Protein AF-A0A0H3KVM3-F1 (afdb_monomer_lite)

pLDDT: mean 87.11, std 9.15, range [43.12, 93.94]

Foldseek 3Di:
DQALVNLQVVVVWDQWDADPVRDIDGLDPPDIDDDDPDDPVVVQVSSQVSCCVRVVDRDDDDDDDPVVSVVVVVVVVD

Structure (mmCIF, N/CA/C/O backbone):
data_AF-A0A0H3KVM3-F1
#
_entry.id   AF-A0A0H3KVM3-F1
#
loop_
_atom_site.group_PDB
_atom_site.id
_atom_site.type_symbol
_atom_site.label_atom_id
_atom_site.label_alt_id
_atom_site.label_comp_id
_atom_site.label_asym_id
_atom_site.label_entity_id
_atom_site.label_seq_id
_atom_site.pdbx_PDB_ins_code
_atom_site.Cartn_x
_atom_site.Cartn_y
_atom_site.Cartn_z
_atom_site.occupancy
_atom_site.B_iso_or_equiv
_atom_site.auth_seq_id
_atom_site.auth_comp_id
_atom_site.auth_asym_id
_atom_site.auth_atom_id
_atom_site.pdbx_PDB_model_num
ATOM 1 N N . MET A 1 1 ? -2.130 12.250 19.026 1.00 54.78 1 MET A N 1
ATOM 2 C CA . MET A 1 1 ? -2.623 12.336 17.640 1.00 54.78 1 MET A CA 1
ATOM 3 C C . MET A 1 1 ? -1.929 11.235 16.863 1.00 54.78 1 MET A C 1
ATOM 5 O O . MET A 1 1 ? -0.712 11.293 16.730 1.00 54.78 1 MET A O 1
ATOM 9 N N . LEU A 1 2 ? -2.653 10.178 16.498 1.00 66.00 2 LEU A N 1
ATOM 10 C CA . LEU A 1 2 ? -2.098 9.120 15.658 1.00 66.00 2 LEU A CA 1
ATOM 11 C C . LEU A 1 2 ? -2.009 9.691 14.238 1.00 66.00 2 LEU A C 1
ATOM 13 O O . LEU A 1 2 ? -2.988 10.237 13.747 1.00 66.00 2 LEU A O 1
ATOM 17 N N . THR A 1 3 ? -0.842 9.653 13.604 1.00 86.12 3 THR A N 1
ATOM 18 C CA . THR A 1 3 ? -0.728 10.051 12.195 1.00 86.12 3 THR A CA 1
ATOM 19 C C . THR A 1 3 ? -1.047 8.849 11.314 1.00 86.12 3 THR A C 1
ATOM 21 O O . THR A 1 3 ? -0.775 7.714 11.709 1.00 86.12 3 THR A O 1
ATOM 24 N N . LEU A 1 4 ? -1.582 9.080 10.110 1.00 86.44 4 LEU A N 1
ATOM 25 C CA . LEU A 1 4 ? -1.852 8.008 9.143 1.00 86.44 4 LEU A CA 1
ATOM 26 C C . LEU A 1 4 ? -0.602 7.152 8.900 1.00 86.44 4 LEU A C 1
ATOM 28 O O . LEU A 1 4 ? -0.663 5.930 8.976 1.00 86.44 4 LEU A O 1
ATOM 32 N N . THR A 1 5 ? 0.553 7.797 8.720 1.00 88.56 5 THR A N 1
ATOM 33 C CA . THR A 1 5 ? 1.850 7.118 8.611 1.00 88.56 5 THR A CA 1
ATOM 34 C C . THR A 1 5 ? 2.139 6.243 9.826 1.00 88.56 5 THR A C 1
ATOM 36 O O . THR A 1 5 ? 2.515 5.093 9.657 1.00 88.56 5 THR A O 1
ATOM 39 N N . GLY A 1 6 ? 1.924 6.738 11.049 1.00 88.81 6 GLY A N 1
ATOM 40 C CA . GLY A 1 6 ? 2.139 5.950 12.264 1.00 88.81 6 GLY A CA 1
ATOM 41 C C . GLY A 1 6 ? 1.236 4.716 12.342 1.00 88.81 6 GLY A C 1
ATOM 42 O O . GLY A 1 6 ? 1.716 3.628 12.658 1.00 88.81 6 GLY A O 1
ATOM 43 N N . ALA A 1 7 ? -0.047 4.867 12.004 1.00 88.75 7 ALA A N 1
ATOM 44 C CA . ALA A 1 7 ? -1.002 3.761 11.963 1.00 88.75 7 ALA A CA 1
ATOM 45 C C . ALA A 1 7 ? -0.593 2.700 10.929 1.00 88.75 7 ALA A C 1
ATOM 47 O O . ALA A 1 7 ? -0.529 1.513 11.247 1.00 88.75 7 ALA A O 1
ATOM 48 N N . MET A 1 8 ? -0.224 3.127 9.721 1.00 91.19 8 MET A N 1
ATOM 49 C CA . MET A 1 8 ? 0.192 2.227 8.645 1.00 91.19 8 MET A CA 1
ATOM 50 C C . MET A 1 8 ? 1.516 1.527 8.968 1.00 91.19 8 MET A C 1
ATOM 52 O O . MET A 1 8 ? 1.599 0.304 8.866 1.00 91.19 8 MET A O 1
ATOM 56 N N . THR A 1 9 ? 2.521 2.247 9.475 1.00 89.81 9 THR A N 1
ATOM 57 C CA . THR A 1 9 ? 3.785 1.639 9.919 1.00 89.81 9 THR A CA 1
ATOM 58 C C . THR A 1 9 ? 3.556 0.610 11.028 1.00 89.81 9 THR A C 1
ATOM 60 O O . THR A 1 9 ? 4.176 -0.451 11.020 1.00 89.81 9 THR A O 1
ATOM 63 N N . SER A 1 10 ? 2.624 0.866 11.955 1.00 88.88 10 SER A N 1
ATOM 64 C CA . SER A 1 10 ? 2.258 -0.112 12.992 1.00 88.88 10 SER A CA 1
ATOM 65 C C . SER A 1 10 ? 1.583 -1.370 12.430 1.00 88.88 10 SER A C 1
ATOM 67 O O . SER A 1 10 ? 1.746 -2.454 12.984 1.00 88.88 10 SER A O 1
ATOM 69 N N . GLY A 1 11 ? 0.884 -1.240 11.298 1.00 87.69 11 GLY A N 1
ATOM 70 C CA . GLY A 1 11 ? 0.294 -2.347 10.545 1.00 87.69 11 GLY A CA 1
ATOM 71 C C . GLY A 1 11 ? 1.285 -3.107 9.657 1.00 87.69 11 GLY A C 1
ATOM 72 O O . GLY A 1 11 ? 0.867 -4.013 8.942 1.00 87.69 11 GLY A O 1
ATOM 73 N N . GLY A 1 12 ? 2.574 -2.748 9.683 1.00 90.31 12 GLY A N 1
ATOM 74 C CA . GLY A 1 12 ? 3.625 -3.374 8.876 1.00 90.31 12 GLY A CA 1
ATOM 75 C C . GLY A 1 12 ? 3.774 -2.797 7.468 1.00 90.31 12 GLY A C 1
ATOM 76 O O . GLY A 1 12 ? 4.504 -3.360 6.655 1.00 90.31 12 GLY A O 1
ATOM 77 N N . PHE A 1 13 ? 3.104 -1.685 7.169 1.00 92.81 13 PHE A N 1
ATOM 78 C CA . PHE A 1 13 ? 3.266 -0.996 5.897 1.00 92.81 13 PHE A CA 1
ATOM 79 C C . PHE A 1 13 ? 4.518 -0.115 5.898 1.00 92.81 13 PHE A C 1
ATOM 81 O O . PHE A 1 13 ? 4.990 0.351 6.934 1.00 92.81 13 PHE A O 1
ATOM 88 N N . SER A 1 14 ? 5.029 0.155 4.703 1.00 92.69 14 SER A N 1
ATOM 89 C CA . SER A 1 14 ? 6.195 0.994 4.457 1.00 92.69 14 SER A CA 1
ATOM 90 C C . SER A 1 14 ? 5.881 2.034 3.381 1.00 92.69 14 SER A C 1
ATOM 92 O O . SER A 1 14 ? 5.072 1.794 2.488 1.00 92.69 14 SER A O 1
ATOM 94 N N . THR A 1 15 ? 6.538 3.190 3.435 1.00 91.88 15 THR A N 1
ATOM 95 C CA . THR A 1 15 ? 6.507 4.207 2.363 1.00 91.88 15 THR A CA 1
ATOM 96 C C . THR A 1 15 ? 7.434 3.855 1.197 1.00 91.88 15 THR A C 1
ATOM 98 O O . THR A 1 15 ? 7.484 4.567 0.195 1.00 91.88 15 THR A O 1
ATOM 101 N N . THR A 1 16 ? 8.174 2.754 1.330 1.00 91.88 16 THR A N 1
ATOM 102 C CA . THR A 1 16 ? 9.095 2.223 0.327 1.00 91.88 16 THR A CA 1
ATOM 103 C C . THR A 1 16 ? 8.852 0.727 0.166 1.00 91.88 16 THR A C 1
ATOM 105 O O . THR A 1 16 ? 8.816 -0.001 1.162 1.00 91.88 16 THR A O 1
ATOM 108 N N . LEU A 1 17 ? 8.728 0.259 -1.074 1.00 93.00 17 LEU A N 1
ATOM 109 C CA . LEU A 1 17 ? 8.651 -1.163 -1.411 1.00 93.00 17 LEU A CA 1
ATOM 110 C C . LEU A 1 17 ? 9.807 -1.567 -2.318 1.00 93.00 17 LEU A C 1
ATOM 112 O O . LEU A 1 17 ? 10.275 -0.772 -3.125 1.00 93.00 17 LEU A O 1
ATOM 116 N N . MET A 1 18 ? 10.259 -2.812 -2.193 1.00 91.50 18 MET A N 1
ATOM 117 C CA . MET A 1 18 ? 11.231 -3.385 -3.121 1.00 91.50 18 MET A CA 1
ATOM 118 C C . MET A 1 18 ? 10.500 -4.026 -4.298 1.00 91.50 18 MET A C 1
ATOM 120 O O . MET A 1 18 ? 9.513 -4.736 -4.095 1.00 91.50 18 MET A O 1
ATOM 124 N N . ASP A 1 19 ? 10.987 -3.784 -5.514 1.00 88.06 19 ASP A N 1
ATOM 125 C CA . ASP A 1 19 ? 10.562 -4.558 -6.679 1.00 88.06 19 ASP A CA 1
ATOM 126 C C . ASP A 1 19 ? 11.147 -5.983 -6.653 1.00 88.06 19 ASP A C 1
ATOM 128 O O . ASP A 1 19 ? 11.995 -6.324 -5.827 1.00 88.06 19 ASP A O 1
ATOM 132 N N . ASP A 1 20 ? 10.709 -6.824 -7.591 1.00 86.62 20 ASP A N 1
ATOM 133 C CA . ASP A 1 20 ? 11.189 -8.208 -7.741 1.00 86.62 20 ASP A CA 1
ATOM 134 C C . ASP A 1 20 ? 12.705 -8.304 -8.026 1.00 86.62 20 ASP A C 1
ATOM 136 O O . ASP A 1 20 ? 13.341 -9.321 -7.765 1.00 86.62 20 ASP A O 1
ATOM 140 N N . LYS A 1 21 ? 13.322 -7.217 -8.506 1.00 87.44 21 LYS A N 1
ATOM 141 C CA . LYS A 1 21 ? 14.766 -7.119 -8.762 1.00 87.44 21 LYS A CA 1
ATOM 142 C C . LYS A 1 21 ? 15.547 -6.614 -7.542 1.00 87.44 21 LYS A C 1
ATOM 144 O O . LYS A 1 21 ? 16.769 -6.494 -7.622 1.00 87.44 21 LYS A O 1
ATOM 149 N N . GLY A 1 22 ? 14.869 -6.327 -6.429 1.00 87.44 22 GLY A N 1
ATOM 150 C CA . GLY A 1 22 ? 15.461 -5.812 -5.199 1.00 87.44 22 GLY A CA 1
ATOM 151 C C . GLY A 1 22 ? 15.734 -4.306 -5.203 1.00 87.44 22 GLY A C 1
ATOM 152 O O . GLY A 1 22 ? 16.439 -3.831 -4.312 1.00 87.44 22 GLY A O 1
ATOM 153 N N . ASN A 1 23 ? 15.206 -3.539 -6.164 1.00 90.50 23 ASN A N 1
ATOM 154 C CA . ASN A 1 23 ? 15.354 -2.082 -6.145 1.00 90.50 23 ASN A CA 1
ATOM 155 C C . ASN A 1 23 ? 14.289 -1.455 -5.237 1.00 90.50 23 ASN A C 1
ATOM 157 O O . ASN A 1 23 ? 13.106 -1.775 -5.385 1.00 90.50 23 ASN A O 1
ATOM 161 N N . PRO A 1 24 ? 14.671 -0.556 -4.314 1.00 90.56 24 PRO A N 1
ATOM 162 C CA . PRO A 1 24 ? 13.714 0.185 -3.507 1.00 90.56 24 PRO A CA 1
ATOM 163 C C . PRO A 1 24 ? 13.017 1.267 -4.341 1.00 90.56 24 PRO A C 1
ATOM 165 O O . PRO A 1 24 ? 13.669 2.031 -5.049 1.00 90.56 24 PRO A O 1
ATOM 168 N N . HIS A 1 25 ? 11.699 1.368 -4.18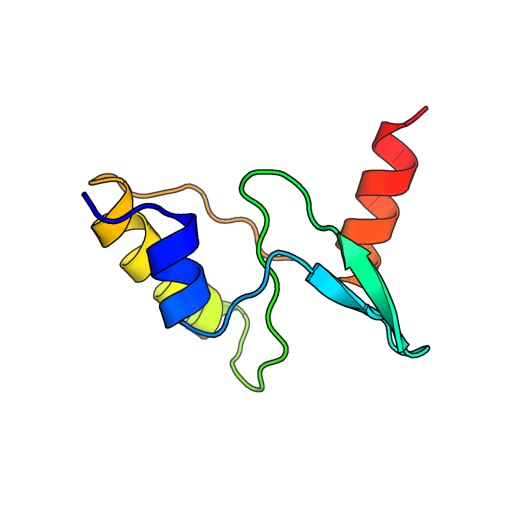8 1.00 90.94 25 HIS A N 1
ATOM 169 C CA . HIS A 1 25 ? 10.850 2.388 -4.800 1.00 90.94 25 HIS A CA 1
ATOM 170 C C . HIS A 1 25 ? 10.075 3.144 -3.727 1.00 90.94 25 HIS A C 1
ATOM 172 O O . HIS A 1 25 ? 9.398 2.535 -2.895 1.00 90.94 25 HIS A O 1
ATOM 178 N N . GLU A 1 26 ? 10.168 4.471 -3.744 1.00 91.88 26 GLU A N 1
ATOM 179 C CA . GLU A 1 26 ? 9.376 5.340 -2.874 1.00 91.88 26 GLU A CA 1
ATOM 180 C C . GLU A 1 26 ? 7.960 5.514 -3.429 1.00 91.88 26 GLU A C 1
ATOM 182 O O . GLU A 1 26 ? 7.772 5.776 -4.61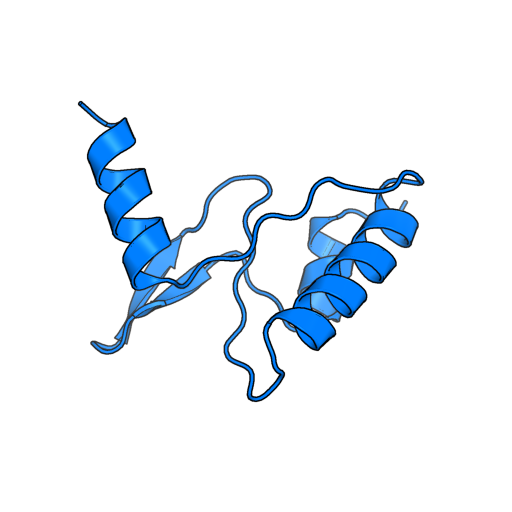5 1.00 91.88 26 GLU A O 1
ATOM 187 N N . LEU A 1 27 ? 6.958 5.378 -2.561 1.00 88.44 27 LEU A N 1
ATOM 188 C CA . LEU A 1 27 ? 5.546 5.410 -2.953 1.00 88.44 27 LEU A CA 1
ATOM 189 C C . LEU A 1 27 ? 4.937 6.821 -2.887 1.00 88.44 27 LEU A C 1
ATOM 191 O O . LEU A 1 27 ? 3.866 7.068 -3.436 1.00 88.44 27 LEU A O 1
ATOM 195 N N . GLY A 1 28 ? 5.616 7.766 -2.235 1.00 84.50 28 GLY A N 1
ATOM 196 C CA . GLY A 1 28 ? 5.157 9.147 -2.109 1.00 84.50 28 GLY A CA 1
ATOM 197 C C . GLY A 1 28 ? 4.130 9.370 -0.993 1.00 84.50 28 GLY A C 1
ATOM 198 O O . GLY A 1 28 ? 3.969 8.570 -0.071 1.00 84.50 28 GLY A O 1
ATOM 199 N N . THR A 1 29 ? 3.472 10.528 -1.025 1.00 82.88 29 THR A N 1
ATOM 200 C CA . THR A 1 29 ? 2.563 10.970 0.042 1.00 82.88 29 THR A CA 1
ATOM 201 C C . THR A 1 29 ? 1.247 10.196 0.018 1.00 82.88 29 THR A C 1
ATOM 203 O O . THR A 1 29 ? 0.644 10.044 -1.036 1.00 82.88 29 THR A O 1
ATOM 206 N N . ASN A 1 30 ? 0.773 9.768 1.194 1.00 85.62 30 ASN A N 1
ATOM 207 C CA . ASN A 1 30 ? -0.458 8.980 1.379 1.00 85.62 30 ASN A CA 1
ATOM 208 C C . ASN A 1 30 ? -0.472 7.615 0.668 1.00 85.62 30 ASN A C 1
ATOM 210 O O . ASN A 1 30 ? -1.515 6.968 0.620 1.00 85.62 30 ASN A O 1
ATOM 214 N N . SER A 1 31 ? 0.681 7.153 0.188 1.00 90.94 31 SER A N 1
ATOM 215 C CA . SER A 1 31 ? 0.842 5.844 -0.434 1.00 90.94 31 SER A CA 1
ATOM 216 C C . SER A 1 31 ? 1.682 4.951 0.466 1.00 90.94 31 SER A C 1
ATOM 218 O O . SER A 1 31 ? 2.744 5.340 0.954 1.00 90.94 31 SER A O 1
ATOM 220 N N . PHE A 1 32 ? 1.201 3.733 0.677 1.00 92.81 32 PHE A N 1
ATOM 221 C CA . PHE A 1 32 ? 1.819 2.764 1.567 1.00 92.81 32 PHE A CA 1
ATOM 222 C C . PHE A 1 32 ? 1.817 1.398 0.907 1.00 92.81 32 PHE A C 1
ATOM 224 O O . PHE A 1 32 ? 0.885 1.041 0.189 1.00 92.81 32 PHE A O 1
ATOM 231 N N . GLY A 1 33 ? 2.860 0.627 1.169 1.00 92.81 33 GLY A N 1
ATOM 232 C CA . GLY A 1 33 ? 3.058 -0.672 0.565 1.00 92.81 33 GLY A CA 1
ATOM 233 C C . GLY A 1 33 ? 3.392 -1.734 1.593 1.00 92.81 33 GLY A C 1
ATOM 234 O O . GLY A 1 33 ? 4.028 -1.460 2.610 1.00 92.81 33 GLY A O 1
ATOM 235 N N . ILE A 1 34 ? 2.956 -2.959 1.322 1.00 93.94 34 ILE A N 1
ATOM 236 C CA . ILE A 1 34 ? 3.220 -4.123 2.162 1.00 93.94 34 ILE A CA 1
ATOM 237 C C . ILE A 1 34 ? 3.360 -5.365 1.284 1.00 93.94 34 ILE A C 1
ATOM 239 O O . ILE A 1 34 ? 2.650 -5.520 0.291 1.00 93.94 34 ILE A O 1
ATOM 243 N N . VAL A 1 35 ? 4.267 -6.262 1.665 1.00 91.62 35 VAL A N 1
ATOM 244 C CA . VAL A 1 35 ? 4.324 -7.619 1.117 1.00 91.62 35 VAL A CA 1
ATOM 245 C C . VAL A 1 35 ? 3.552 -8.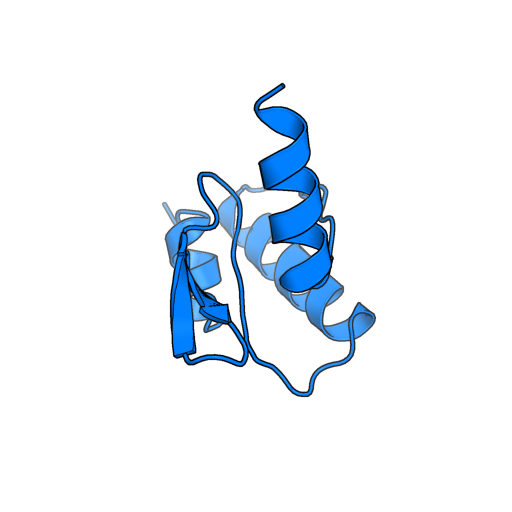515 2.075 1.00 91.62 35 VAL A C 1
ATOM 247 O O . VAL A 1 35 ? 3.948 -8.682 3.226 1.00 91.62 35 VAL A O 1
ATOM 250 N N . THR A 1 36 ? 2.425 -9.056 1.624 1.00 90.50 36 THR A N 1
ATOM 251 C CA . THR A 1 36 ? 1.522 -9.844 2.467 1.00 90.50 36 THR A CA 1
ATOM 252 C C . THR A 1 36 ? 0.949 -11.033 1.707 1.00 90.50 36 THR A C 1
ATOM 254 O O . THR A 1 36 ? 0.871 -11.024 0.481 1.00 90.50 36 THR A O 1
ATOM 257 N N . THR A 1 37 ? 0.544 -12.059 2.451 1.00 91.81 37 THR A N 1
ATOM 258 C CA . THR A 1 37 ? -0.221 -13.205 1.940 1.00 91.81 37 THR A CA 1
ATOM 259 C C . THR A 1 37 ? -1.732 -12.991 2.036 1.00 91.81 37 THR A C 1
ATOM 261 O O . THR A 1 37 ? -2.494 -13.857 1.609 1.00 91.81 37 THR A O 1
ATOM 264 N N . LEU A 1 38 ? -2.172 -11.865 2.611 1.00 91.12 38 LEU A N 1
ATOM 265 C CA . LEU A 1 38 ? -3.583 -11.501 2.696 1.00 91.12 38 LEU A CA 1
ATOM 266 C C . LEU A 1 38 ? -4.183 -11.275 1.309 1.00 91.12 38 LEU A C 1
ATOM 268 O O . LEU A 1 38 ? -3.510 -10.833 0.374 1.00 91.12 38 LEU A O 1
ATOM 272 N N . THR A 1 39 ? -5.481 -11.540 1.197 1.00 91.31 39 THR A N 1
ATOM 273 C CA . THR A 1 39 ? -6.239 -11.174 0.003 1.00 91.31 39 THR A CA 1
ATOM 274 C C . THR A 1 39 ? -6.398 -9.653 -0.076 1.00 91.31 39 THR A C 1
ATOM 276 O O . THR A 1 39 ? -6.287 -8.948 0.929 1.00 91.31 39 THR A O 1
ATOM 279 N N . GLN A 1 40 ? -6.685 -9.124 -1.269 1.00 88.81 40 GLN A N 1
ATOM 280 C CA . GLN A 1 40 ? -6.933 -7.686 -1.427 1.00 88.81 40 GLN A CA 1
ATOM 281 C C . GLN A 1 40 ? -8.125 -7.208 -0.586 1.00 88.81 40 GLN A C 1
ATOM 283 O O . GLN A 1 40 ? -8.107 -6.086 -0.095 1.00 88.81 40 GLN A O 1
ATOM 288 N N . GLU A 1 41 ? -9.146 -8.045 -0.394 1.00 90.69 41 GLU A N 1
ATOM 289 C CA . GLU A 1 41 ? -10.326 -7.685 0.395 1.00 90.69 41 GLU A CA 1
ATOM 290 C C . GLU A 1 41 ? -9.992 -7.558 1.885 1.00 90.69 41 GLU A C 1
ATOM 292 O O . GLU A 1 41 ? -10.282 -6.521 2.487 1.00 90.69 41 GLU A O 1
ATOM 297 N N . ASP A 1 42 ? -9.292 -8.547 2.450 1.00 92.25 42 ASP A N 1
ATOM 298 C CA . ASP A 1 42 ? -8.834 -8.510 3.845 1.00 92.25 42 ASP A CA 1
ATOM 299 C C . ASP A 1 42 ? -7.896 -7.324 4.089 1.00 92.25 42 ASP A C 1
ATOM 301 O O . ASP A 1 42 ? -8.040 -6.583 5.066 1.00 92.25 42 ASP A O 1
ATOM 305 N N . LEU A 1 43 ? -6.964 -7.100 3.157 1.00 92.06 43 LEU A N 1
ATOM 306 C CA . LEU A 1 43 ? -6.042 -5.975 3.220 1.00 92.06 43 LEU A CA 1
ATOM 307 C C . LEU A 1 43 ? -6.796 -4.641 3.189 1.00 92.06 43 LEU A C 1
ATOM 309 O O . LEU A 1 43 ? -6.488 -3.741 3.968 1.00 92.06 43 LEU A O 1
ATOM 313 N N . LYS A 1 44 ? -7.813 -4.514 2.328 1.00 91.94 44 LYS A N 1
ATOM 314 C CA . LYS A 1 44 ? -8.627 -3.299 2.226 1.00 91.94 44 LYS A CA 1
ATOM 315 C C . LYS A 1 44 ? -9.347 -3.005 3.536 1.00 91.94 44 LYS A C 1
ATOM 317 O O . LYS A 1 44 ? -9.312 -1.867 3.994 1.00 91.94 44 LYS A O 1
ATOM 322 N N . GLN A 1 45 ? -9.963 -4.014 4.151 1.00 92.25 45 GLN A N 1
ATOM 323 C CA . GLN A 1 45 ? -10.643 -3.854 5.439 1.00 92.25 45 GLN A CA 1
ATOM 324 C C . GLN A 1 45 ? -9.671 -3.419 6.541 1.00 92.25 45 GLN A C 1
ATOM 326 O O . GLN A 1 45 ? -9.977 -2.504 7.305 1.00 92.25 45 GLN A O 1
ATOM 331 N N . GLN A 1 46 ? -8.473 -4.010 6.584 1.00 90.56 46 GLN A N 1
ATOM 332 C CA . GLN A 1 46 ? -7.441 -3.631 7.548 1.00 90.56 46 GLN A CA 1
ATOM 333 C C . GLN A 1 46 ? -6.989 -2.174 7.370 1.00 90.56 46 GLN A C 1
ATOM 335 O O . GLN A 1 46 ? -6.866 -1.442 8.354 1.00 90.56 46 GLN A O 1
ATOM 340 N N . VAL A 1 47 ? -6.767 -1.737 6.126 1.00 91.44 47 VAL A N 1
ATOM 341 C CA . VAL A 1 47 ? -6.349 -0.359 5.822 1.00 91.44 47 VAL A CA 1
ATOM 342 C C . VAL A 1 47 ? -7.460 0.641 6.138 1.00 91.44 47 VAL A C 1
ATOM 344 O O . VAL A 1 47 ? -7.173 1.688 6.715 1.00 91.44 47 VAL A O 1
ATOM 347 N N . ILE A 1 48 ? -8.719 0.321 5.821 1.00 92.25 48 ILE A N 1
ATOM 348 C CA . ILE A 1 48 ? -9.867 1.174 6.159 1.00 92.25 48 ILE A CA 1
ATOM 349 C C . ILE A 1 48 ? -9.959 1.351 7.674 1.00 92.25 48 ILE A C 1
ATOM 351 O O . ILE A 1 48 ? -9.956 2.486 8.137 1.00 92.25 48 ILE A O 1
ATOM 355 N N . ALA A 1 49 ? -9.934 0.262 8.448 1.00 89.94 49 ALA A N 1
ATOM 356 C CA . ALA A 1 49 ? -10.026 0.333 9.906 1.00 89.94 49 ALA A CA 1
ATOM 357 C C . ALA A 1 49 ? -8.870 1.141 10.530 1.00 89.94 49 ALA A C 1
ATOM 359 O O . ALA A 1 49 ? -9.077 1.957 11.432 1.0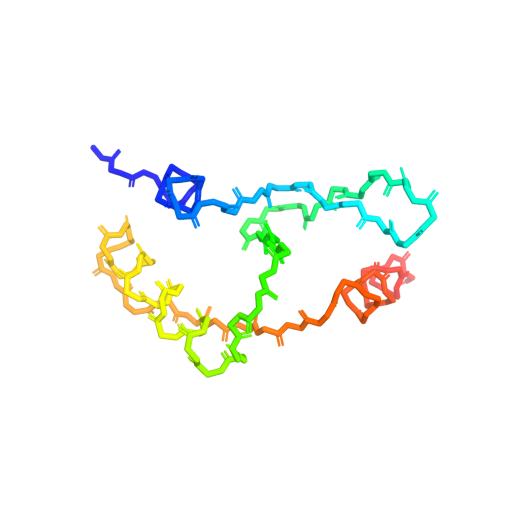0 89.94 49 ALA A O 1
ATOM 360 N N . ALA A 1 50 ? -7.643 0.952 10.031 1.00 88.00 50 ALA A N 1
ATOM 361 C CA . ALA A 1 50 ? -6.482 1.712 10.484 1.00 88.00 50 ALA A CA 1
ATOM 362 C C . ALA A 1 50 ? -6.580 3.202 10.109 1.00 88.00 50 ALA A C 1
ATOM 364 O O . ALA A 1 50 ? -6.247 4.069 10.918 1.00 88.00 50 ALA A O 1
ATOM 365 N N . GLY A 1 51 ? -7.054 3.506 8.900 1.00 88.81 51 GLY A N 1
ATOM 366 C CA . GLY A 1 51 ? -7.241 4.872 8.428 1.00 88.81 51 GLY A CA 1
ATOM 367 C C . GLY A 1 51 ? -8.387 5.596 9.134 1.00 88.81 51 GLY A C 1
ATOM 368 O O . GLY A 1 51 ? -8.210 6.748 9.511 1.00 88.81 51 GLY A O 1
ATOM 369 N N . GLU A 1 52 ? -9.502 4.922 9.422 1.00 90.25 52 GLU A N 1
ATOM 370 C CA . GLU A 1 52 ? -10.610 5.460 10.226 1.00 90.25 52 GLU A CA 1
ATOM 371 C C . GLU A 1 52 ? -10.155 5.855 11.626 1.00 90.25 52 GLU A C 1
ATOM 373 O O . GLU A 1 52 ? -10.457 6.951 12.097 1.00 90.25 52 GLU A O 1
ATOM 378 N N . SER A 1 53 ? -9.357 5.000 12.270 1.00 86.38 53 SER A N 1
ATOM 379 C CA . SER A 1 53 ? -8.808 5.298 13.592 1.00 86.38 53 SER A CA 1
ATOM 380 C C . SER A 1 53 ? -7.806 6.457 13.585 1.00 86.38 53 SER A C 1
ATOM 382 O O . SER A 1 53 ? -7.616 7.086 14.627 1.00 86.38 53 SER A O 1
ATOM 384 N N . ALA A 1 54 ? -7.120 6.705 12.467 1.00 87.56 54 ALA A N 1
ATOM 385 C CA . ALA A 1 54 ? -6.084 7.732 12.368 1.00 87.56 54 ALA A CA 1
ATOM 386 C C . ALA A 1 54 ? -6.616 9.082 11.866 1.00 87.56 54 ALA A C 1
ATOM 388 O O . ALA A 1 54 ? -6.127 10.124 12.293 1.00 87.56 54 ALA A O 1
ATOM 389 N N . LEU A 1 55 ? -7.582 9.060 10.947 1.00 86.19 55 LEU A N 1
ATOM 390 C CA . LEU A 1 55 ? -8.148 10.243 10.298 1.00 86.19 55 LEU A CA 1
ATOM 391 C C . LEU A 1 55 ? -9.475 10.687 10.922 1.00 86.19 55 LEU A C 1
ATOM 393 O O . LEU A 1 55 ? -9.964 11.755 10.574 1.00 86.19 55 LEU A O 1
ATOM 397 N N . GLU A 1 56 ? -10.069 9.874 11.803 1.00 86.56 56 GLU A N 1
ATOM 398 C CA . GLU A 1 56 ? -11.403 10.103 12.385 1.00 86.56 56 GLU A CA 1
ATOM 399 C C . GLU A 1 56 ? -12.521 10.174 11.317 1.00 86.56 56 GLU A C 1
ATOM 401 O O . GLU A 1 56 ? -13.612 10.689 11.560 1.00 86.56 56 GLU A O 1
ATOM 406 N N . GLN A 1 57 ? -12.253 9.636 10.122 1.00 88.06 57 GLN A N 1
ATOM 407 C CA . GLN A 1 57 ? -13.159 9.565 8.974 1.00 88.06 57 GLN A CA 1
ATOM 408 C C . GLN A 1 57 ? -12.852 8.327 8.128 1.00 88.06 57 GLN A C 1
ATOM 410 O O . GLN A 1 57 ? -11.707 7.878 8.091 1.00 88.06 57 GLN A O 1
ATOM 415 N N . THR A 1 58 ? -13.841 7.825 7.388 1.00 87.56 58 THR A N 1
ATOM 416 C CA . THR A 1 58 ? -13.650 6.719 6.441 1.00 87.56 58 THR A CA 1
ATOM 417 C C . THR A 1 58 ? -12.812 7.180 5.242 1.00 87.56 58 THR A C 1
ATOM 419 O O . THR A 1 58 ? -13.267 8.045 4.486 1.00 87.56 58 THR A O 1
ATOM 422 N N . PRO A 1 59 ? -11.582 6.660 5.059 1.00 88.81 59 PRO A N 1
ATOM 423 C CA . PRO A 1 59 ? -10.754 7.014 3.915 1.00 88.81 59 PRO A CA 1
ATOM 424 C C . PRO A 1 59 ? -11.241 6.318 2.643 1.00 88.81 59 PRO A C 1
ATOM 426 O O . PRO A 1 59 ? -11.722 5.183 2.682 1.00 88.81 59 PRO A O 1
ATOM 429 N N . ASP A 1 60 ? -11.032 6.970 1.501 1.00 90.00 60 ASP A N 1
ATOM 430 C CA . ASP A 1 60 ? -11.057 6.274 0.219 1.00 90.00 60 ASP A CA 1
ATOM 431 C C . ASP A 1 60 ? -9.754 5.481 0.058 1.00 90.00 60 ASP A C 1
ATOM 433 O O . ASP A 1 60 ? -8.658 6.029 0.199 1.00 90.00 60 ASP A O 1
ATOM 437 N N . VAL A 1 61 ? -9.876 4.173 -0.1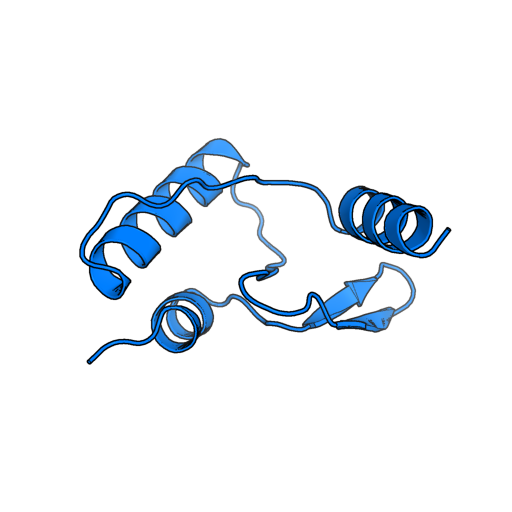75 1.00 90.00 61 VAL A N 1
ATOM 438 C CA . VAL A 1 61 ? -8.732 3.259 -0.272 1.00 90.00 61 VAL A CA 1
ATOM 439 C C . VAL A 1 61 ? -8.737 2.589 -1.634 1.00 90.00 61 VAL A C 1
ATOM 441 O O . VAL A 1 61 ? -9.586 1.738 -1.929 1.00 90.00 61 VAL A O 1
ATOM 444 N N . THR A 1 62 ? -7.724 2.931 -2.424 1.00 91.12 62 THR A N 1
ATOM 445 C CA . THR A 1 62 ? -7.392 2.259 -3.677 1.00 91.12 62 THR A CA 1
ATOM 446 C C . THR A 1 62 ? -6.255 1.275 -3.430 1.00 91.12 62 THR A C 1
ATOM 448 O O . THR A 1 62 ? -5.203 1.648 -2.917 1.00 91.12 62 THR A O 1
ATOM 451 N N . LEU A 1 63 ? -6.472 0.009 -3.787 1.00 91.56 63 LEU A N 1
ATOM 452 C CA . LEU A 1 63 ? -5.436 -1.019 -3.763 1.00 91.56 63 LEU A CA 1
ATOM 453 C C . LEU A 1 63 ? -4.990 -1.316 -5.187 1.00 91.56 63 LEU A C 1
ATOM 455 O O . LEU A 1 63 ? -5.819 -1.537 -6.067 1.00 91.56 63 LEU A O 1
ATOM 459 N N . THR A 1 64 ? -3.681 -1.371 -5.388 1.00 92.69 64 THR A N 1
ATOM 460 C CA . THR A 1 64 ? -3.076 -1.833 -6.633 1.00 92.69 64 THR A CA 1
ATOM 461 C C . THR A 1 64 ? -1.806 -2.627 -6.328 1.00 92.69 64 THR A C 1
ATOM 463 O O . THR A 1 64 ? -1.342 -2.691 -5.187 1.00 92.69 64 THR A O 1
ATOM 466 N N . THR A 1 65 ? -1.261 -3.279 -7.347 1.00 92.00 65 THR A N 1
ATOM 467 C CA . THR A 1 65 ? 0.043 -3.940 -7.258 1.00 92.00 65 THR A CA 1
ATOM 468 C C . THR A 1 65 ? 1.167 -2.925 -7.426 1.00 92.00 65 THR A C 1
ATOM 470 O O . THR A 1 65 ? 0.977 -1.880 -8.043 1.00 92.00 65 THR A O 1
ATOM 473 N N . LEU A 1 66 ? 2.362 -3.251 -6.927 1.00 91.00 66 LEU A N 1
ATOM 474 C CA . LEU A 1 66 ? 3.526 -2.382 -7.097 1.00 91.00 66 LEU A CA 1
ATOM 475 C C . LEU A 1 66 ? 3.855 -2.131 -8.580 1.00 91.00 66 LEU A C 1
ATOM 477 O O . LEU A 1 66 ? 4.157 -1.000 -8.934 1.00 91.00 66 LEU A O 1
ATOM 481 N N . ASP A 1 67 ? 3.765 -3.145 -9.451 1.00 90.19 67 ASP A N 1
ATOM 482 C CA . ASP A 1 67 ? 4.049 -2.983 -10.891 1.00 90.19 67 ASP A CA 1
ATOM 483 C C . ASP A 1 67 ? 3.114 -1.960 -11.545 1.00 90.19 67 ASP A C 1
ATOM 485 O O . ASP A 1 67 ? 3.558 -1.061 -12.258 1.00 90.19 67 ASP A O 1
ATOM 489 N N . ASP A 1 68 ? 1.820 -2.073 -11.253 1.00 91.56 68 ASP A N 1
ATOM 490 C CA . ASP A 1 68 ? 0.797 -1.185 -11.796 1.00 91.56 68 ASP A CA 1
ATOM 491 C C . ASP A 1 68 ? 0.919 0.235 -11.220 1.00 91.56 68 ASP A C 1
ATOM 493 O O . ASP A 1 68 ? 0.888 1.205 -11.975 1.00 91.56 68 ASP A O 1
ATOM 497 N N . PHE A 1 69 ? 1.204 0.361 -9.918 1.00 91.06 69 PHE A N 1
ATOM 498 C CA . PHE A 1 69 ? 1.506 1.644 -9.281 1.00 91.06 69 PHE A CA 1
ATOM 499 C C . PHE A 1 69 ? 2.695 2.354 -9.940 1.00 91.06 69 PHE A C 1
ATOM 501 O O . PHE A 1 69 ? 2.604 3.529 -10.289 1.00 91.06 69 PHE A O 1
ATOM 508 N N . LEU A 1 70 ? 3.812 1.646 -10.141 1.00 88.88 70 LEU A N 1
ATOM 509 C CA . LEU A 1 70 ? 5.009 2.218 -10.763 1.00 88.88 70 LEU A CA 1
ATOM 510 C C . LEU A 1 70 ? 4.767 2.587 -12.230 1.00 88.88 70 LEU A C 1
ATOM 512 O O . LEU A 1 70 ? 5.308 3.582 -12.714 1.00 88.88 70 LEU A O 1
ATOM 516 N N . ARG A 1 71 ? 3.934 1.817 -12.938 1.00 89.12 71 ARG A N 1
ATOM 517 C CA . ARG A 1 71 ? 3.542 2.114 -14.318 1.00 89.12 71 ARG A CA 1
ATOM 518 C C . ARG A 1 71 ? 2.694 3.383 -14.416 1.00 89.12 71 ARG A C 1
ATOM 520 O O . ARG A 1 71 ? 2.928 4.185 -15.318 1.00 89.12 71 ARG A O 1
ATOM 527 N N . ASP A 1 72 ? 1.737 3.571 -13.511 1.00 86.81 72 ASP A N 1
ATOM 528 C CA . ASP A 1 72 ? 0.882 4.763 -13.475 1.00 86.81 72 ASP A CA 1
ATOM 529 C C . ASP A 1 72 ? 1.653 6.014 -13.019 1.00 86.81 72 ASP A C 1
ATOM 531 O O . ASP A 1 72 ? 1.566 7.078 -13.641 1.00 86.81 72 ASP A O 1
ATOM 535 N N . ALA A 1 73 ? 2.521 5.861 -12.014 1.00 81.06 73 ALA A N 1
ATOM 536 C CA . ALA A 1 73 ? 3.421 6.919 -11.560 1.00 81.06 73 ALA A CA 1
ATOM 537 C C . ALA A 1 73 ? 4.362 7.395 -12.684 1.00 81.06 73 ALA A C 1
ATOM 539 O O . ALA A 1 73 ? 4.565 8.599 -12.859 1.00 81.06 73 ALA A O 1
ATOM 540 N N . ALA A 1 74 ? 4.886 6.470 -13.497 1.00 75.94 74 ALA A N 1
ATOM 541 C CA . ALA A 1 74 ? 5.708 6.805 -14.659 1.00 75.94 74 ALA A CA 1
ATOM 542 C C . ALA A 1 74 ? 4.924 7.564 -15.745 1.00 75.94 74 ALA A C 1
ATOM 544 O O . ALA A 1 74 ? 5.483 8.439 -16.400 1.00 75.94 74 ALA A O 1
ATOM 545 N N . ARG A 1 75 ? 3.629 7.266 -15.911 1.00 70.12 75 ARG A N 1
ATOM 546 C CA . ARG A 1 75 ? 2.747 7.924 -16.889 1.00 70.12 75 ARG A CA 1
ATOM 547 C C . ARG A 1 75 ? 2.313 9.327 -16.455 1.00 70.12 75 ARG A C 1
ATOM 549 O O . ARG A 1 75 ? 2.027 10.170 -17.294 1.00 70.12 75 ARG A O 1
ATOM 556 N N . SER A 1 76 ? 2.281 9.586 -15.151 1.00 59.41 76 SER A N 1
ATOM 557 C CA . SER A 1 76 ? 1.887 10.882 -14.578 1.00 59.41 76 SER A CA 1
ATOM 558 C C . SER A 1 76 ? 2.974 11.966 -14.680 1.00 59.41 76 SER A C 1
ATOM 560 O O . SER A 1 76 ? 2.745 13.101 -14.271 1.00 59.41 76 SER A O 1
ATOM 562 N N . THR A 1 77 ? 4.159 11.627 -15.205 1.00 55.47 77 THR A N 1
ATOM 563 C CA . THR A 1 77 ? 5.287 12.559 -15.406 1.00 55.47 77 THR A CA 1
ATOM 564 C C . THR A 1 77 ? 5.368 13.098 -16.852 1.00 55.47 77 THR A C 1
ATOM 566 O O . THR A 1 77 ? 6.316 13.810 -17.181 1.00 55.47 77 THR A O 1
ATOM 569 N N . GLU A 1 78 ? 4.389 12.789 -17.714 1.00 43.12 78 GLU A N 1
ATOM 570 C CA . GLU A 1 78 ? 4.306 13.262 -19.114 1.00 43.12 78 GLU A CA 1
ATOM 571 C C . GLU A 1 78 ? 3.367 14.464 -19.311 1.00 43.12 78 GLU A C 1
ATOM 573 O O . GLU A 1 78 ? 2.265 14.482 -18.714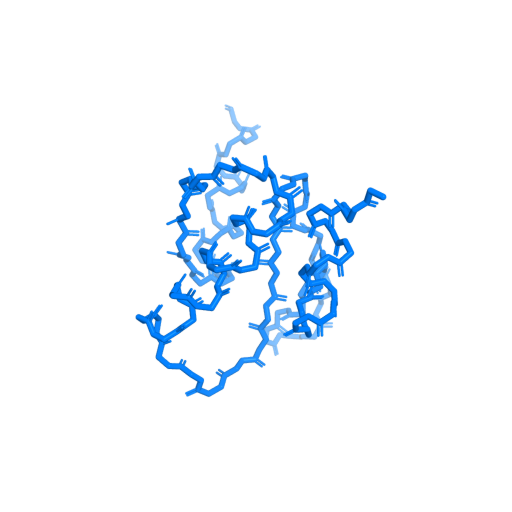 1.00 43.12 78 GLU A O 1
#

Organism: Pantoea ananatis (strain AJ13355) (NCBI:txid932677)

Radius of gyration: 12.93 Å; chains: 1; bounding box: 29×26×37 Å

Secondary structure (DSSP, 8-state):
---HHHHHHHTT-BSEEE-TTS-EEE--TT--B---SS-HHHHHHHHHHHHHHHHSS--------HHHHHHHHHHTT-

InterPro domains:
  IPR022597 Endoribonuclease antitoxin GhoS [PF11080] (2-72)
  IPR038241 Endoribonuclease antitoxin GhoS superfamily [G3DSA:3.30.70.2360] (1-75)

Sequence (78 aa):
MLTLTGAMTSGGFSTTLMDDKGNPHELGTNSFGIVTTLTQEDLKQQVIAAGESALEQTPDVTLTTLDDFLRDAARSTE